Protein AF-A0A8H2WHG4-F1 (afdb_monomer)

Organism: NCBI:txid456999

Foldseek 3Di:
DKDKDKDWDDVPPDPQFVCCCVQPVVVVVVQVVCCVPPVDDPVVDDFDFDDQFACVVPDPPVVLVVVVVVVVVVVVVDDDDPVLVVVVVVVNCSNVDGDRQKTWTWHFADDDPDDDDHNITMIMIMIDGDRDNDDDDD

pLDDT: mean 90.68, std 5.82, range [69.88, 98.56]

Secondary structure (DSSP, 8-state):
-EEEEEEEPPTTS-SS-THHHHH-HHHHHHHHHHHHHHS-SGGG------EEE-GGGTS-HHHHHHHHHHHHHHHHTS---HHHHHHHHHHHHHTTSSS--EEEEEESS---SSPPPTT--EEEEEEEESS-S-----

Mean predicted aligned error: 5.09 Å

Radius of gyration: 20.65 Å; Cα contacts (8 Å, |Δi|>4): 171; chains: 1; bounding box: 49×29×53 Å

Structure (mmCIF, N/CA/C/O backbone):
data_AF-A0A8H2WHG4-F1
#
_entry.id   AF-A0A8H2WHG4-F1
#
loop_
_atom_site.group_PDB
_atom_site.id
_atom_site.type_symbol
_atom_site.label_atom_id
_atom_site.label_alt_id
_atom_site.label_comp_id
_atom_site.label_asym_id
_atom_site.label_entity_id
_atom_site.label_seq_id
_atom_site.pdbx_PDB_ins_code
_atom_site.Cartn_x
_atom_site.Cartn_y
_atom_site.Cartn_z
_atom_site.occupancy
_atom_site.B_iso_or_equiv
_atom_site.auth_seq_id
_atom_site.auth_comp_id
_atom_site.auth_asym_id
_atom_site.auth_atom_id
_atom_site.pdbx_PDB_model_num
ATOM 1 N N . MET A 1 1 ? -9.988 4.561 3.410 1.00 71.75 1 MET A N 1
ATOM 2 C CA . MET A 1 1 ? -8.902 5.567 3.370 1.00 71.75 1 MET A CA 1
ATOM 3 C C . MET A 1 1 ? -7.635 4.868 2.912 1.00 71.75 1 MET A C 1
ATOM 5 O O . MET A 1 1 ? -7.408 3.747 3.356 1.00 71.75 1 MET A O 1
ATOM 9 N N . LEU A 1 2 ? -6.873 5.498 2.018 1.00 83.12 2 LEU A N 1
ATOM 10 C CA . LEU A 1 2 ? -5.668 4.945 1.400 1.00 83.12 2 LEU A CA 1
ATOM 11 C C . LEU A 1 2 ? -4.536 5.966 1.542 1.00 83.12 2 LEU A C 1
ATOM 13 O O . LEU A 1 2 ? -4.738 7.140 1.237 1.00 83.12 2 LEU A O 1
ATOM 17 N N . VAL A 1 3 ? -3.380 5.526 2.035 1.00 88.88 3 VAL A N 1
ATOM 18 C CA . VAL A 1 3 ? -2.187 6.362 2.229 1.00 88.88 3 VAL A CA 1
ATOM 19 C C . VAL A 1 3 ? -1.019 5.721 1.495 1.00 88.88 3 VAL A C 1
ATOM 21 O O . VAL A 1 3 ? -0.811 4.520 1.620 1.00 88.88 3 VAL A O 1
ATOM 24 N N . SER A 1 4 ? -0.246 6.509 0.752 1.00 92.25 4 SER A N 1
ATOM 25 C CA . SER A 1 4 ? 0.872 6.005 -0.050 1.00 92.25 4 SER A CA 1
ATOM 26 C C . SER A 1 4 ? 2.197 6.595 0.404 1.00 92.25 4 SER A C 1
ATOM 28 O O . SER A 1 4 ? 2.316 7.811 0.558 1.00 92.25 4 SER A O 1
ATOM 30 N N . THR A 1 5 ? 3.213 5.744 0.520 1.00 94.12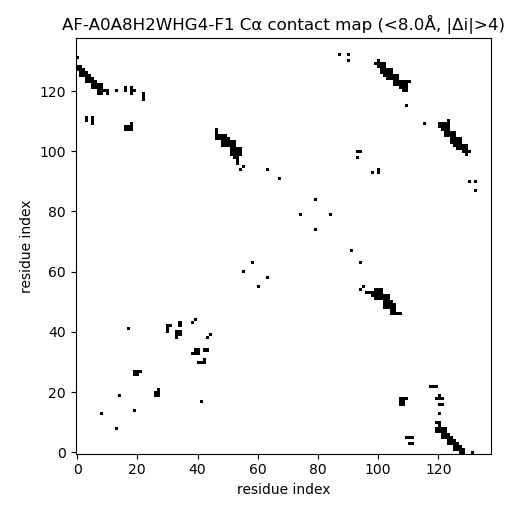 5 THR A N 1
ATOM 31 C CA . THR A 1 5 ? 4.609 6.151 0.704 1.00 94.12 5 THR A CA 1
ATOM 32 C C . THR A 1 5 ? 5.404 5.768 -0.536 1.00 94.12 5 THR A C 1
ATOM 34 O O . THR A 1 5 ? 5.493 4.591 -0.882 1.00 94.12 5 THR A O 1
ATOM 37 N N . ILE A 1 6 ? 5.970 6.764 -1.215 1.00 96.56 6 ILE A N 1
ATOM 38 C CA . ILE A 1 6 ? 6.594 6.611 -2.533 1.00 96.56 6 ILE A CA 1
ATOM 39 C C . ILE A 1 6 ? 8.110 6.754 -2.400 1.00 96.56 6 ILE A C 1
ATOM 41 O O . ILE A 1 6 ? 8.595 7.741 -1.846 1.00 96.56 6 ILE A O 1
ATOM 45 N N . TYR A 1 7 ? 8.855 5.807 -2.965 1.00 96.50 7 TYR A N 1
ATOM 46 C CA . TYR A 1 7 ? 10.313 5.826 -3.003 1.00 96.50 7 TYR A CA 1
ATOM 47 C C . TYR A 1 7 ? 10.806 5.828 -4.446 1.00 96.50 7 TYR A C 1
ATOM 49 O O . TYR A 1 7 ? 10.438 4.966 -5.244 1.00 96.50 7 TYR A O 1
ATOM 57 N N . GLU A 1 8 ? 11.661 6.793 -4.774 1.00 96.69 8 GLU A N 1
ATOM 58 C CA . GLU A 1 8 ? 12.39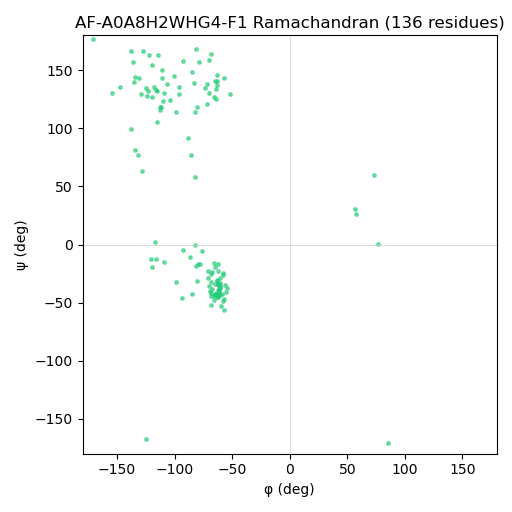6 6.806 -6.036 1.00 96.69 8 GLU A CA 1
ATOM 59 C C . GLU A 1 8 ? 13.446 5.692 -6.039 1.00 96.69 8 GLU A C 1
ATOM 61 O O . GLU A 1 8 ? 14.219 5.536 -5.090 1.00 96.69 8 GLU A O 1
ATOM 66 N N . LEU A 1 9 ? 13.462 4.905 -7.110 1.00 95.56 9 LEU A N 1
ATOM 67 C CA . LEU A 1 9 ? 14.427 3.837 -7.302 1.00 95.56 9 LEU A CA 1
ATOM 68 C C . LEU A 1 9 ? 15.710 4.381 -7.925 1.00 95.56 9 LEU A C 1
ATOM 70 O O . LEU A 1 9 ? 15.697 5.313 -8.731 1.00 95.56 9 LEU A O 1
ATOM 74 N N . LYS A 1 10 ? 16.838 3.755 -7.582 1.00 94.56 10 LYS A N 1
ATOM 75 C CA . LYS A 1 10 ? 18.115 4.069 -8.226 1.00 94.56 10 LYS A CA 1
ATOM 76 C C . LYS A 1 10 ? 18.018 3.726 -9.722 1.00 94.56 10 LYS A C 1
ATOM 78 O O . LYS A 1 10 ? 17.455 2.683 -10.060 1.00 94.56 10 LYS A O 1
ATOM 83 N N . PRO A 1 11 ? 18.587 4.539 -10.630 1.00 90.44 11 PRO A N 1
ATOM 84 C CA . PRO A 1 11 ? 18.602 4.208 -12.051 1.00 90.44 11 PRO A CA 1
ATOM 85 C C . PRO A 1 11 ? 19.153 2.796 -12.299 1.00 90.44 11 PRO A C 1
ATOM 87 O O . PRO A 1 11 ? 20.200 2.433 -11.765 1.00 90.44 11 PRO A O 1
ATOM 90 N N . GLY A 1 12 ? 18.424 1.991 -13.074 1.00 84.75 12 GLY A N 1
ATOM 91 C CA . GLY A 1 12 ? 18.794 0.607 -13.389 1.00 84.75 12 GLY A CA 1
ATOM 92 C C . GLY A 1 12 ? 18.552 -0.420 -12.276 1.00 84.75 12 GLY A C 1
ATOM 93 O O . GLY A 1 12 ? 18.815 -1.597 -12.494 1.00 84.75 12 GLY A O 1
ATOM 94 N N . SER A 1 13 ? 18.025 -0.036 -11.105 1.00 86.69 13 SER A N 1
ATOM 95 C CA . SER A 1 13 ? 17.740 -0.999 -10.027 1.00 86.69 13 SER A CA 1
ATOM 96 C C . SER A 1 13 ? 16.483 -1.843 -10.256 1.00 86.69 13 SER A C 1
ATOM 98 O O . SER A 1 13 ? 16.179 -2.714 -9.447 1.00 86.69 13 SER A O 1
ATOM 100 N N . SER A 1 14 ? 15.723 -1.569 -11.315 1.00 82.75 14 SER A N 1
ATOM 101 C CA . SER A 1 14 ? 14.601 -2.390 -11.757 1.00 82.75 14 SER A CA 1
ATOM 102 C C . SER A 1 14 ? 14.491 -2.323 -13.277 1.00 82.75 14 SER A C 1
ATOM 104 O O . SER A 1 14 ? 14.611 -1.243 -13.859 1.00 82.75 14 SER A O 1
ATOM 106 N N . THR A 1 15 ? 14.282 -3.478 -13.905 1.00 76.19 15 THR A N 1
ATOM 107 C CA . THR A 1 15 ? 14.040 -3.618 -15.349 1.00 76.19 15 THR A CA 1
ATOM 108 C C . THR A 1 15 ? 12.593 -4.001 -15.666 1.00 76.19 15 THR A C 1
ATOM 110 O O . THR A 1 15 ? 12.170 -3.846 -16.803 1.00 76.19 15 THR A O 1
ATOM 113 N N . GLU A 1 16 ? 11.830 -4.447 -14.664 1.00 77.88 16 GLU A N 1
ATOM 114 C CA . GLU A 1 16 ? 10.452 -4.939 -14.781 1.00 77.88 16 GLU A CA 1
ATOM 115 C C . GLU A 1 16 ? 9.588 -4.265 -13.697 1.00 77.88 16 GLU A C 1
ATOM 117 O O . GLU A 1 16 ? 9.316 -4.818 -12.632 1.00 77.88 16 GLU A O 1
ATOM 122 N N . ASN A 1 17 ? 9.231 -3.005 -13.942 1.00 90.25 17 ASN A N 1
ATOM 123 C CA . ASN A 1 17 ? 8.423 -2.133 -13.080 1.00 90.25 17 ASN A CA 1
ATOM 124 C C . ASN A 1 17 ? 7.382 -1.437 -13.964 1.00 90.25 17 ASN A C 1
ATOM 126 O O . ASN A 1 17 ? 7.705 -1.092 -15.097 1.00 90.25 17 ASN A O 1
ATOM 130 N N . PHE A 1 18 ? 6.161 -1.189 -13.484 1.00 93.94 18 PHE A N 1
ATOM 131 C CA . PHE A 1 18 ? 5.102 -0.603 -14.317 1.00 93.94 18 PHE A CA 1
ATOM 132 C C . PHE A 1 18 ? 5.425 0.807 -14.846 1.00 93.94 18 PHE A C 1
ATOM 134 O O . PHE A 1 18 ? 4.922 1.191 -15.899 1.00 93.94 18 PHE A O 1
ATOM 141 N N . ASP A 1 19 ? 6.319 1.560 -14.203 1.00 94.81 19 ASP A N 1
ATOM 142 C CA . ASP A 1 19 ? 6.866 2.819 -14.716 1.00 94.81 19 ASP A CA 1
ATOM 143 C C . ASP A 1 19 ? 7.568 2.652 -16.073 1.00 94.81 19 ASP A C 1
ATOM 145 O O . ASP A 1 19 ? 7.633 3.617 -16.835 1.00 94.81 19 ASP A O 1
ATOM 149 N N . VAL A 1 20 ? 8.059 1.456 -16.428 1.00 93.69 20 VAL A N 1
ATOM 150 C CA . VAL A 1 20 ? 8.673 1.208 -17.744 1.00 93.69 20 VAL A CA 1
ATOM 151 C C . VAL A 1 20 ? 7.674 1.405 -18.884 1.00 93.69 20 VAL A C 1
ATOM 153 O O . VAL A 1 20 ? 8.057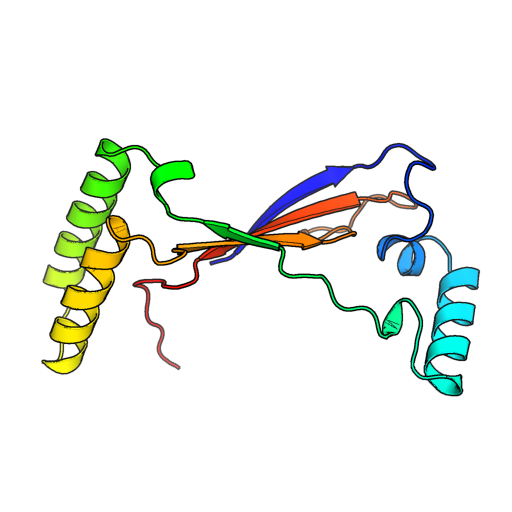 1.891 -19.945 1.00 93.69 20 VAL A O 1
ATOM 156 N N . LEU A 1 21 ? 6.385 1.127 -18.648 1.00 94.25 21 LEU A N 1
ATOM 157 C CA . LEU A 1 21 ? 5.316 1.355 -19.625 1.00 94.25 21 LEU A CA 1
ATOM 158 C C . LEU A 1 21 ? 5.160 2.844 -19.954 1.00 94.25 21 LEU A C 1
ATOM 160 O O . LEU A 1 21 ? 4.809 3.202 -21.074 1.00 94.25 21 LEU A O 1
ATOM 164 N N . ARG A 1 22 ? 5.455 3.721 -18.990 1.00 93.56 22 ARG A N 1
ATOM 165 C CA . ARG A 1 22 ? 5.475 5.175 -19.187 1.00 93.56 22 ARG A CA 1
ATOM 166 C C . ARG A 1 22 ? 6.815 5.657 -19.746 1.00 93.56 22 ARG A C 1
ATOM 168 O O . ARG A 1 22 ? 6.838 6.531 -20.605 1.00 93.56 22 ARG A O 1
ATOM 175 N N . ASN A 1 23 ? 7.923 5.128 -19.232 1.00 93.00 23 ASN A N 1
ATOM 176 C CA . ASN A 1 23 ? 9.273 5.618 -19.519 1.00 93.00 23 ASN A CA 1
ATOM 177 C C . ASN A 1 23 ? 9.841 5.104 -20.855 1.00 93.00 23 ASN A C 1
ATOM 179 O O . ASN A 1 23 ? 10.808 5.668 -21.360 1.00 93.00 23 ASN A O 1
ATOM 183 N N . ASN A 1 24 ? 9.280 4.034 -21.425 1.00 93.69 24 ASN A N 1
ATOM 184 C CA . ASN A 1 24 ? 9.781 3.408 -22.644 1.00 93.69 24 ASN A CA 1
ATOM 185 C C . ASN A 1 24 ? 8.631 3.018 -23.586 1.00 93.69 24 ASN A C 1
ATOM 187 O O . ASN A 1 24 ? 8.016 1.960 -23.450 1.00 93.69 24 ASN A O 1
ATOM 191 N N . ALA A 1 25 ? 8.385 3.861 -24.592 1.00 96.06 25 ALA A N 1
ATOM 192 C CA . ALA A 1 25 ? 7.322 3.653 -25.576 1.00 96.06 25 ALA A CA 1
ATOM 193 C C . ALA A 1 25 ? 7.502 2.367 -26.405 1.00 96.06 25 ALA A C 1
ATOM 195 O O . ALA A 1 25 ? 6.518 1.706 -26.732 1.00 96.06 25 ALA A O 1
ATOM 196 N N . THR A 1 26 ? 8.745 1.980 -26.716 1.00 96.94 26 THR A N 1
ATOM 197 C CA . THR A 1 26 ? 9.033 0.736 -27.448 1.00 96.94 26 THR A CA 1
ATOM 198 C C . THR A 1 26 ? 8.652 -0.483 -26.617 1.00 96.94 26 THR A C 1
ATOM 200 O O . THR A 1 26 ? 8.004 -1.396 -27.126 1.00 96.94 26 THR A O 1
ATOM 203 N N . TYR A 1 27 ? 9.003 -0.483 -25.328 1.00 95.12 27 TYR A N 1
ATOM 204 C CA . TYR A 1 27 ? 8.602 -1.547 -24.408 1.00 95.12 27 TYR A CA 1
ATOM 205 C C . TYR A 1 27 ? 7.075 -1.589 -24.258 1.00 95.12 27 TYR A C 1
ATOM 207 O O . TYR A 1 27 ? 6.485 -2.659 -24.353 1.00 95.12 27 TYR A O 1
ATOM 215 N 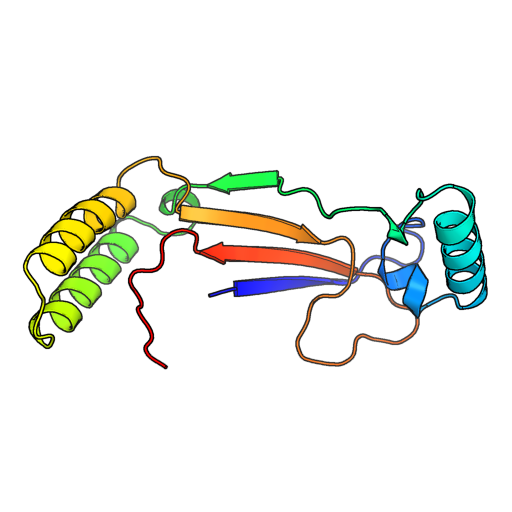N . ALA A 1 28 ? 6.417 -0.436 -24.094 1.00 96.38 28 ALA A N 1
ATOM 216 C CA . ALA A 1 28 ? 4.960 -0.365 -23.976 1.00 96.38 28 ALA A CA 1
ATOM 217 C C . ALA A 1 28 ? 4.236 -0.942 -25.206 1.00 96.38 28 ALA A C 1
ATOM 219 O O . ALA A 1 28 ? 3.279 -1.703 -25.062 1.00 96.38 28 ALA A O 1
ATOM 220 N N . ALA A 1 29 ? 4.721 -0.636 -26.414 1.00 98.19 29 ALA A N 1
ATOM 221 C CA . ALA A 1 29 ? 4.183 -1.200 -27.649 1.00 98.19 29 ALA A CA 1
ATOM 222 C C . ALA A 1 29 ? 4.373 -2.726 -27.716 1.00 98.19 29 ALA A C 1
ATOM 224 O O . ALA A 1 29 ? 3.439 -3.446 -28.068 1.00 98.19 29 ALA A O 1
ATOM 225 N N . ALA A 1 30 ? 5.551 -3.230 -27.332 1.00 97.50 30 ALA A N 1
ATOM 226 C CA . ALA A 1 30 ? 5.821 -4.667 -27.287 1.00 97.50 30 ALA A CA 1
ATOM 227 C C . ALA A 1 30 ? 4.936 -5.391 -26.256 1.00 97.50 30 ALA A C 1
ATOM 229 O O . ALA A 1 30 ? 4.361 -6.433 -26.568 1.00 97.50 30 ALA A O 1
ATOM 230 N N . ALA A 1 31 ? 4.755 -4.806 -25.068 1.00 96.56 31 ALA A N 1
ATOM 231 C CA . ALA A 1 31 ? 3.879 -5.330 -24.022 1.00 96.56 31 ALA A CA 1
ATOM 232 C C . ALA A 1 31 ? 2.412 -5.414 -24.477 1.00 96.56 31 ALA A C 1
ATOM 234 O O . ALA A 1 31 ? 1.730 -6.395 -24.184 1.00 96.56 31 ALA A O 1
ATOM 235 N N . ALA A 1 32 ? 1.930 -4.421 -25.234 1.00 98.00 32 ALA A N 1
ATOM 236 C CA . ALA A 1 32 ? 0.586 -4.443 -25.810 1.00 98.00 32 ALA A CA 1
ATOM 237 C C . ALA A 1 32 ? 0.412 -5.563 -26.850 1.00 98.00 32 ALA A C 1
ATOM 239 O O . ALA A 1 32 ? -0.604 -6.259 -26.845 1.00 98.00 32 ALA A O 1
ATOM 240 N N . VAL A 1 33 ? 1.406 -5.771 -27.722 1.00 98.56 33 VAL A N 1
ATOM 241 C CA . VAL A 1 33 ? 1.397 -6.881 -28.690 1.00 98.56 33 VAL A CA 1
ATOM 242 C C . VAL A 1 33 ? 1.400 -8.232 -27.975 1.00 98.56 33 VAL A C 1
ATOM 244 O O . VAL A 1 33 ? 0.609 -9.103 -28.340 1.00 98.56 33 VAL A O 1
ATOM 247 N N . GLN A 1 34 ? 2.239 -8.395 -26.946 1.00 98.00 34 GLN A N 1
ATOM 248 C CA . GLN A 1 34 ? 2.290 -9.612 -26.135 1.00 98.00 34 GLN A CA 1
ATOM 249 C C . GLN A 1 34 ? 0.919 -9.903 -25.517 1.00 98.00 34 GLN A C 1
ATOM 251 O O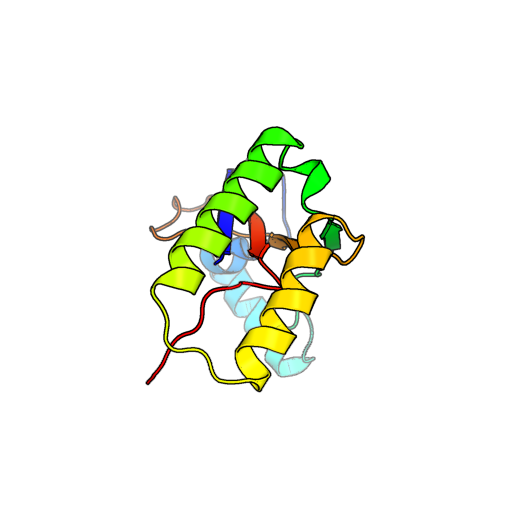 . GLN A 1 34 ? 0.327 -10.935 -25.818 1.00 98.00 34 GLN A O 1
ATOM 256 N N . TYR A 1 35 ? 0.351 -8.958 -24.764 1.00 97.81 35 TYR A N 1
ATOM 257 C CA . TYR A 1 35 ? -0.950 -9.143 -24.120 1.00 97.81 35 TYR A CA 1
ATOM 258 C C . TYR A 1 35 ? -2.065 -9.521 -25.107 1.00 97.81 35 TYR A C 1
ATOM 260 O O . TYR A 1 35 ? -2.873 -10.401 -24.822 1.00 97.81 35 TYR A O 1
ATOM 268 N N . ASN A 1 36 ? -2.100 -8.901 -26.288 1.00 98.50 36 ASN A N 1
ATOM 269 C CA . ASN A 1 36 ? -3.109 -9.213 -27.302 1.00 98.50 36 ASN A CA 1
ATOM 270 C C . ASN A 1 36 ? -2.920 -10.592 -27.954 1.00 98.50 36 ASN A C 1
ATOM 272 O O . ASN A 1 36 ? -3.876 -11.129 -28.506 1.00 98.50 36 ASN A O 1
ATOM 276 N N . THR A 1 37 ? -1.707 -11.146 -27.924 1.00 98.50 37 THR A N 1
ATOM 277 C CA . THR A 1 37 ? -1.378 -12.424 -28.573 1.00 98.50 37 THR A CA 1
ATOM 278 C C . THR A 1 37 ? -1.502 -13.599 -27.609 1.00 98.50 37 THR A C 1
ATOM 280 O O . THR A 1 37 ? -2.056 -14.637 -27.962 1.00 98.50 37 THR A O 1
ATOM 283 N N . THR A 1 38 ? -0.956 -13.451 -26.404 1.00 98.25 38 THR A N 1
ATOM 284 C CA . THR A 1 38 ? -0.784 -14.533 -25.424 1.00 98.25 38 THR A CA 1
ATOM 285 C C . THR A 1 38 ? -1.596 -14.321 -24.152 1.00 98.25 38 THR A C 1
ATOM 287 O O . THR A 1 38 ? -1.728 -15.255 -23.366 1.00 98.25 38 THR A O 1
ATOM 290 N N . HIS A 1 39 ? -2.154 -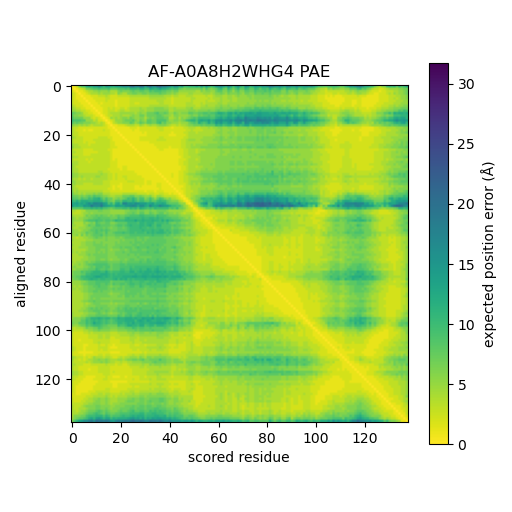13.122 -23.946 1.00 96.94 39 HIS A N 1
ATOM 291 C CA . HIS A 1 39 ? -2.850 -12.725 -22.716 1.00 96.94 39 HIS A CA 1
ATOM 292 C C . HIS A 1 39 ? -1.994 -12.857 -21.448 1.00 96.94 39 HIS A C 1
ATOM 294 O O . HIS A 1 39 ? -2.512 -13.083 -20.356 1.00 96.94 39 HIS A O 1
ATOM 300 N N . ASP A 1 40 ? -0.681 -12.675 -21.591 1.00 95.62 40 ASP A N 1
ATOM 301 C CA . ASP A 1 40 ? 0.280 -12.645 -20.492 1.00 95.62 40 ASP A CA 1
ATOM 302 C C . ASP A 1 40 ? 1.115 -11.348 -20.500 1.00 95.62 40 ASP A C 1
ATOM 304 O O . ASP A 1 40 ? 0.783 -10.357 -21.161 1.00 95.62 40 ASP A O 1
ATOM 308 N N . GLY A 1 41 ? 2.186 -11.336 -19.705 1.00 93.38 41 GLY A N 1
ATOM 309 C CA . GLY A 1 41 ? 3.109 -10.212 -19.601 1.00 93.38 41 GLY A CA 1
ATOM 310 C C . GLY A 1 41 ? 2.662 -9.139 -18.609 1.00 93.38 41 GLY A C 1
ATOM 311 O O . GLY A 1 41 ? 1.723 -9.304 -17.829 1.00 93.38 41 GLY A O 1
ATOM 312 N N . ILE A 1 42 ? 3.373 -8.013 -18.625 1.00 93.00 42 ILE A N 1
ATOM 313 C CA . ILE A 1 42 ? 3.229 -6.943 -17.629 1.00 93.00 42 ILE A CA 1
ATOM 314 C C . ILE A 1 42 ? 1.815 -6.333 -17.577 1.00 93.00 42 ILE A C 1
ATOM 316 O O . ILE A 1 42 ? 1.383 -5.913 -16.510 1.00 93.00 42 ILE A O 1
ATOM 320 N N . LEU A 1 43 ? 1.072 -6.328 -18.691 1.00 93.75 43 LEU A N 1
ATOM 321 C CA . LEU A 1 43 ? -0.307 -5.816 -18.751 1.00 93.75 43 LEU A CA 1
ATOM 322 C C . LEU A 1 43 ? -1.350 -6.804 -18.206 1.00 93.75 43 LEU A C 1
ATOM 324 O O . LEU A 1 43 ? -2.462 -6.394 -17.889 1.00 93.75 43 LEU A O 1
ATOM 328 N N . ALA A 1 44 ? -0.997 -8.084 -18.074 1.00 94.19 44 ALA A N 1
ATOM 329 C CA . ALA A 1 44 ? -1.797 -9.084 -17.367 1.00 94.19 44 ALA A CA 1
ATOM 330 C C . ALA A 1 44 ? -1.384 -9.225 -15.888 1.00 94.19 44 ALA A C 1
ATOM 332 O O . ALA A 1 44 ? -2.000 -9.983 -15.140 1.00 94.19 44 ALA A O 1
ATOM 333 N N . SER A 1 45 ? -0.325 -8.527 -15.462 1.00 89.50 45 SER A N 1
ATOM 334 C CA . SER A 1 45 ? 0.213 -8.630 -14.109 1.00 89.50 45 SER A CA 1
ATOM 335 C C . SER A 1 45 ? -0.712 -7.972 -13.089 1.00 89.50 45 SER A C 1
ATOM 337 O O . SER A 1 45 ? -1.219 -6.870 -13.296 1.00 89.50 45 SER A O 1
ATOM 339 N N . MET A 1 46 ? -0.883 -8.633 -11.947 1.00 82.50 46 MET A N 1
ATOM 340 C CA . MET A 1 46 ? -1.571 -8.078 -10.788 1.00 82.50 46 MET A CA 1
ATOM 341 C C . MET A 1 46 ? -0.551 -7.727 -9.709 1.00 82.50 46 MET A C 1
ATOM 343 O O . MET A 1 46 ? 0.371 -8.497 -9.431 1.00 82.50 46 MET A O 1
ATOM 347 N N . SER A 1 47 ? -0.730 -6.579 -9.056 1.00 76.38 47 SER A N 1
ATOM 348 C CA . SER A 1 47 ? 0.001 -6.286 -7.824 1.00 76.38 47 SER A CA 1
ATOM 349 C C . SER A 1 47 ? -0.414 -7.288 -6.751 1.00 76.38 47 SER A C 1
ATOM 351 O O . SER A 1 47 ? -1.601 -7.428 -6.455 1.00 76.38 47 SER A O 1
ATOM 353 N N . SER A 1 48 ? 0.558 -7.981 -6.166 1.00 72.00 48 SER A N 1
ATOM 354 C CA . SER A 1 48 ? 0.290 -8.928 -5.088 1.00 72.00 48 SER A CA 1
ATOM 355 C C . SER A 1 48 ? -0.046 -8.184 -3.791 1.00 72.00 48 SER A C 1
ATOM 357 O O . SER A 1 48 ? 0.629 -7.225 -3.413 1.00 72.00 48 SER A O 1
ATOM 359 N N . ILE A 1 49 ? -1.095 -8.642 -3.110 1.00 70.19 49 ILE A N 1
ATOM 360 C CA . ILE A 1 49 ? -1.452 -8.216 -1.755 1.00 70.19 49 ILE A CA 1
ATOM 361 C C . ILE A 1 49 ? -0.578 -9.023 -0.805 1.00 70.19 49 ILE A C 1
ATOM 363 O O . ILE A 1 49 ? -0.684 -10.248 -0.760 1.00 70.19 49 ILE A O 1
ATOM 367 N N . PHE A 1 50 ? 0.326 -8.360 -0.087 1.00 69.88 50 PHE A N 1
ATOM 368 C CA . PHE A 1 50 ? 1.364 -9.081 0.649 1.00 69.88 50 PHE A CA 1
ATOM 369 C C . PHE A 1 50 ? 1.065 -9.270 2.130 1.00 69.88 50 PHE A C 1
ATOM 371 O O . PHE A 1 50 ? 1.469 -10.292 2.681 1.00 69.88 50 PHE A O 1
ATOM 378 N N . SER A 1 51 ? 0.364 -8.335 2.779 1.00 82.25 51 SER A N 1
ATOM 379 C CA . SER A 1 51 ? 0.256 -8.378 4.238 1.00 82.25 51 SER A CA 1
ATOM 380 C C . SER A 1 51 ? -0.993 -7.688 4.768 1.00 82.25 51 SER A C 1
ATOM 382 O O . SER A 1 51 ? -1.223 -6.515 4.482 1.00 82.25 51 SER A O 1
ATOM 384 N N . PHE A 1 52 ? -1.716 -8.389 5.642 1.00 88.81 52 PHE A N 1
ATOM 385 C CA . PHE A 1 52 ? -2.662 -7.794 6.581 1.00 88.81 52 PHE A CA 1
ATOM 386 C C . PHE A 1 52 ? -2.024 -7.778 7.963 1.00 88.81 52 PHE A C 1
ATOM 388 O O . PHE A 1 52 ? -1.594 -8.817 8.469 1.00 88.81 52 PHE A O 1
ATOM 395 N N . ILE A 1 53 ? -1.955 -6.600 8.570 1.00 89.44 53 ILE A N 1
ATOM 396 C CA . ILE A 1 53 ? -1.389 -6.410 9.898 1.00 89.44 53 ILE A CA 1
ATOM 397 C C . ILE A 1 53 ? -2.424 -5.845 10.859 1.00 89.44 53 ILE A C 1
ATOM 399 O O . ILE A 1 53 ? -3.393 -5.183 10.480 1.00 89.44 53 ILE A O 1
ATOM 403 N N . ASN A 1 54 ? -2.206 -6.126 12.135 1.00 87.75 54 ASN A N 1
ATOM 404 C CA . ASN A 1 54 ? -2.985 -5.530 13.202 1.00 87.75 54 ASN A CA 1
ATOM 405 C C . ASN A 1 54 ? -2.501 -4.104 13.472 1.00 87.75 54 ASN A C 1
ATOM 407 O O . ASN A 1 54 ? -1.365 -3.737 13.163 1.00 87.75 54 ASN A O 1
ATOM 411 N N . LEU A 1 55 ? -3.391 -3.298 14.047 1.00 84.88 55 LEU A N 1
ATOM 412 C CA . LEU A 1 55 ? -3.131 -1.884 14.297 1.00 84.88 55 LEU A CA 1
ATOM 413 C C . LEU A 1 55 ? -2.039 -1.658 15.356 1.00 84.88 55 LEU A C 1
ATOM 415 O O . LEU A 1 55 ? -1.379 -0.627 15.330 1.00 84.88 55 LEU A O 1
ATOM 419 N N . ASP A 1 56 ? -1.800 -2.627 16.239 1.00 83.31 56 ASP A N 1
ATOM 420 C CA . ASP A 1 56 ? -0.788 -2.572 17.303 1.00 83.31 56 ASP A CA 1
ATOM 421 C C . ASP A 1 56 ? 0.664 -2.527 16.790 1.00 83.31 56 ASP A C 1
ATOM 423 O O . ASP A 1 56 ? 1.562 -2.142 17.534 1.00 83.31 56 ASP A O 1
ATOM 427 N N . LEU A 1 57 ? 0.909 -2.858 15.515 1.00 86.38 57 LEU A N 1
ATOM 428 C CA . LEU A 1 57 ? 2.211 -2.639 14.869 1.00 86.38 57 LEU A CA 1
ATOM 429 C C . LEU A 1 57 ? 2.438 -1.181 14.441 1.00 86.38 57 LEU A C 1
ATOM 431 O O . LEU A 1 57 ? 3.570 -0.807 14.138 1.00 86.38 57 LEU A O 1
ATOM 435 N N . MET A 1 58 ? 1.375 -0.378 14.368 1.00 85.25 58 MET A N 1
ATOM 436 C CA . MET A 1 58 ? 1.412 1.000 13.864 1.00 85.25 58 MET A CA 1
ATOM 437 C C . MET A 1 58 ? 0.981 2.037 14.901 1.00 85.25 58 MET A C 1
ATOM 439 O O . MET A 1 58 ? 1.299 3.210 14.735 1.00 85.25 58 MET A O 1
ATOM 443 N N . ALA A 1 59 ? 0.263 1.620 15.943 1.00 88.44 59 ALA A N 1
ATOM 444 C CA . ALA A 1 59 ? -0.231 2.479 17.004 1.00 88.44 59 ALA A CA 1
ATOM 445 C C . ALA A 1 59 ? 0.017 1.838 18.371 1.00 88.44 59 ALA A C 1
ATOM 447 O O . ALA A 1 59 ? -0.175 0.638 18.571 1.00 88.44 59 ALA A O 1
ATOM 448 N N . ASN A 1 60 ? 0.413 2.654 19.338 1.00 90.19 60 ASN A N 1
ATOM 449 C CA . ASN A 1 60 ? 0.575 2.230 20.717 1.00 90.19 60 ASN A CA 1
ATOM 450 C C . ASN A 1 60 ? -0.775 2.219 21.462 1.00 90.19 60 ASN A C 1
ATOM 452 O O . ASN A 1 60 ? -1.783 2.763 21.006 1.00 90.19 60 ASN A O 1
ATOM 456 N N . SER A 1 61 ? -0.798 1.621 22.656 1.00 89.19 61 SER A N 1
ATOM 457 C CA . SER A 1 61 ? -2.025 1.488 23.452 1.00 89.19 61 SER A CA 1
ATOM 458 C C . SER A 1 61 ? -2.719 2.821 23.746 1.00 89.19 61 SER A C 1
ATOM 460 O O . SER A 1 61 ? -3.945 2.856 23.787 1.00 89.19 61 SER A O 1
ATOM 462 N N . SER A 1 62 ? -1.969 3.912 23.949 1.00 92.69 62 SER A N 1
ATOM 463 C CA . SER A 1 62 ? -2.567 5.225 24.224 1.00 92.69 62 SER A CA 1
ATOM 464 C C . SER A 1 62 ? -3.288 5.786 22.997 1.00 92.69 62 SER A C 1
ATOM 466 O O . SER A 1 62 ? -4.411 6.263 23.124 1.00 92.69 62 SER A O 1
ATOM 468 N N . GLU A 1 63 ? -2.712 5.620 21.805 1.00 92.50 63 GLU A N 1
ATOM 469 C CA . GLU A 1 63 ? -3.327 6.028 20.538 1.00 92.50 63 GLU A CA 1
ATOM 470 C C . GLU A 1 63 ? -4.604 5.229 20.259 1.00 92.50 63 GLU A C 1
ATOM 472 O O . GLU A 1 63 ? -5.627 5.809 19.900 1.00 92.50 63 GLU A O 1
ATOM 477 N N . ILE A 1 64 ? -4.589 3.913 20.499 1.00 89.50 64 ILE A N 1
ATOM 478 C CA . ILE A 1 64 ? -5.771 3.055 20.326 1.00 89.50 64 ILE A CA 1
ATOM 479 C C . ILE A 1 64 ? -6.907 3.462 21.276 1.00 89.50 64 ILE A C 1
ATOM 481 O O . ILE A 1 64 ? -8.073 3.481 20.875 1.00 89.50 64 ILE A O 1
ATOM 485 N N . GLU A 1 65 ? -6.606 3.785 22.534 1.00 91.44 65 GLU A N 1
ATOM 486 C CA . GLU A 1 65 ? -7.632 4.249 23.475 1.00 91.44 65 GLU A CA 1
ATOM 487 C C . GLU A 1 65 ? -8.140 5.656 23.121 1.00 91.44 65 GLU A C 1
ATOM 489 O O . GLU A 1 65 ? -9.345 5.898 23.203 1.00 91.44 65 GLU A O 1
ATOM 494 N N . SER A 1 66 ? -7.282 6.550 22.616 1.00 92.19 66 SER A N 1
ATOM 495 C CA . SER A 1 66 ? -7.722 7.832 22.051 1.00 92.19 66 SER A CA 1
ATOM 496 C C . SER A 1 66 ? -8.664 7.648 20.857 1.00 92.19 66 SER A C 1
ATOM 498 O O . SER A 1 66 ? -9.702 8.303 20.808 1.00 92.19 66 SER A O 1
ATOM 500 N N . MET A 1 67 ? -8.370 6.721 19.937 1.00 89.81 67 MET A N 1
ATOM 501 C CA . MET A 1 67 ? -9.249 6.409 18.798 1.00 89.81 67 MET A CA 1
ATOM 502 C C . MET A 1 67 ? -10.626 5.905 19.247 1.00 89.81 67 MET A C 1
ATOM 504 O O . MET A 1 67 ? -11.639 6.253 18.646 1.00 89.81 67 MET A O 1
ATOM 508 N N . LYS A 1 68 ? -10.690 5.106 20.318 1.00 90.62 68 LYS A N 1
ATOM 509 C CA . LYS A 1 68 ? -11.970 4.648 20.882 1.00 90.62 68 LYS A CA 1
ATOM 510 C C . LYS A 1 68 ? -12.761 5.770 21.528 1.00 90.62 68 LYS A C 1
ATOM 512 O O . LYS A 1 68 ? -13.964 5.848 21.315 1.00 90.62 68 LYS A O 1
ATOM 517 N N . ALA A 1 69 ? -12.093 6.619 22.306 1.00 93.38 69 ALA A N 1
ATOM 518 C CA . ALA A 1 69 ? -12.738 7.754 22.953 1.00 93.38 69 ALA A CA 1
ATOM 519 C C . ALA A 1 69 ? -13.305 8.736 21.914 1.00 93.38 69 ALA A C 1
ATOM 521 O O . ALA A 1 69 ? -14.409 9.249 22.084 1.00 93.38 69 ALA A O 1
ATOM 522 N N . GLU A 1 70 ? -12.566 8.956 20.824 1.00 92.69 70 GLU A N 1
ATOM 523 C CA . GLU A 1 70 ? -13.026 9.725 19.667 1.00 92.69 70 GLU A CA 1
ATOM 524 C C . GLU A 1 70 ? -14.273 9.094 19.042 1.00 92.69 70 GLU A C 1
ATOM 526 O O . GLU A 1 70 ? -15.311 9.742 18.940 1.00 92.69 70 GLU A O 1
ATOM 531 N N . PHE A 1 71 ? -14.201 7.801 18.725 1.00 91.62 71 PHE A N 1
ATOM 532 C CA . PHE A 1 71 ? -15.318 7.058 18.155 1.00 91.62 71 PHE A CA 1
ATOM 533 C C . PHE A 1 71 ? -16.577 7.104 19.034 1.00 91.62 71 PHE A C 1
ATOM 535 O O . PHE A 1 71 ? -17.669 7.366 18.535 1.00 91.62 71 PHE A O 1
ATOM 542 N N . ASP A 1 72 ? -16.446 6.869 20.343 1.00 93.06 72 ASP A N 1
ATOM 543 C CA . ASP A 1 72 ? -17.585 6.888 21.265 1.00 93.06 72 ASP A CA 1
ATOM 544 C C . ASP A 1 72 ? -18.208 8.293 21.358 1.00 93.06 72 ASP A C 1
ATOM 546 O O . ASP A 1 72 ? -19.432 8.416 21.469 1.00 93.06 72 ASP A O 1
ATOM 550 N N . ARG A 1 73 ? -17.394 9.355 21.252 1.00 94.88 73 ARG A N 1
ATOM 551 C CA . ARG A 1 73 ? -17.886 10.737 21.182 1.00 94.88 73 ARG A CA 1
ATOM 552 C C . ARG A 1 73 ? -18.670 10.990 19.898 1.00 94.88 73 ARG A C 1
ATOM 554 O O . ARG A 1 73 ? -19.758 11.550 19.975 1.00 94.88 73 ARG A O 1
ATOM 561 N N . GLU A 1 74 ? -18.140 10.589 18.745 1.00 91.56 74 GLU A N 1
ATOM 562 C CA . GLU A 1 74 ? -18.812 10.769 17.452 1.00 91.56 74 GLU A CA 1
ATOM 563 C C . GLU A 1 74 ? -20.128 9.986 17.394 1.00 91.56 74 GLU A C 1
ATOM 565 O O . GLU A 1 74 ? -21.171 10.533 17.046 1.00 91.56 74 GLU A O 1
ATOM 570 N N . VAL A 1 75 ? -20.118 8.726 17.834 1.00 91.25 75 VAL A N 1
ATOM 571 C CA . VAL A 1 75 ? -21.312 7.874 17.875 1.00 91.25 75 VAL A CA 1
ATOM 572 C C . VAL A 1 75 ? -22.411 8.444 18.772 1.00 91.25 75 VAL A C 1
ATOM 574 O O . VAL A 1 75 ? -23.589 8.298 18.450 1.00 91.25 75 VAL A O 1
ATOM 577 N N . ALA A 1 76 ? -22.063 9.103 19.879 1.00 92.94 76 ALA A N 1
ATOM 578 C CA . ALA A 1 76 ? -23.050 9.715 20.769 1.00 92.94 76 ALA A CA 1
ATOM 579 C C . ALA A 1 76 ? -23.831 10.872 20.115 1.00 92.94 76 ALA A C 1
ATOM 581 O O . ALA A 1 76 ? -24.913 11.218 20.591 1.00 92.94 76 ALA A O 1
ATOM 582 N N . LEU A 1 77 ? -23.303 11.458 19.035 1.00 92.31 77 LEU A N 1
ATOM 583 C CA . LEU A 1 77 ? -23.954 12.522 18.267 1.00 92.31 77 LEU A CA 1
ATOM 584 C C . LEU A 1 77 ? -24.897 11.978 17.181 1.00 92.31 77 LEU A C 1
ATOM 586 O O . LEU A 1 77 ? -25.672 12.737 16.601 1.00 92.31 77 LEU A O 1
ATOM 590 N N . GLU A 1 78 ? -24.857 10.671 16.920 1.00 89.88 78 GLU A N 1
ATOM 591 C CA . GLU A 1 78 ? -25.563 10.023 15.820 1.00 89.88 78 GLU A CA 1
ATOM 592 C C . GLU A 1 78 ? -26.852 9.326 16.276 1.00 89.88 78 GLU A C 1
ATOM 594 O O . GLU A 1 78 ? -26.930 8.698 17.337 1.00 89.88 78 GLU A O 1
ATOM 599 N N . LYS A 1 79 ? -27.882 9.344 15.421 1.00 92.94 79 LYS A N 1
ATOM 600 C CA . LYS A 1 79 ? -29.088 8.530 15.633 1.00 92.94 79 LYS A CA 1
ATOM 601 C C . LYS A 1 79 ? -28.903 7.153 15.003 1.00 92.94 79 LYS A C 1
ATOM 603 O O . LYS A 1 79 ? -29.238 6.934 13.840 1.00 92.94 79 LYS A O 1
ATOM 608 N N . LEU A 1 80 ? -28.406 6.208 15.794 1.00 92.00 80 LEU A N 1
ATOM 609 C CA . LEU A 1 80 ? -28.138 4.850 15.323 1.00 92.00 80 LEU A CA 1
ATOM 610 C C . LEU A 1 80 ? -29.374 3.944 15.337 1.00 92.00 80 LEU A C 1
ATOM 612 O O . LEU A 1 80 ? -30.140 3.899 16.301 1.00 92.00 80 LEU A O 1
ATOM 616 N N . SER A 1 81 ? -29.512 3.134 14.289 1.00 93.94 81 SER A N 1
ATOM 617 C CA . SER A 1 81 ? -30.383 1.957 14.298 1.00 93.94 81 SER A CA 1
ATOM 618 C C . SER A 1 81 ? -29.820 0.854 15.212 1.00 93.94 81 SER A C 1
ATOM 620 O O . SER A 1 81 ? -28.605 0.798 15.446 1.00 93.94 81 SER A O 1
ATOM 622 N N . PRO A 1 82 ? -30.659 -0.090 15.682 1.00 95.31 82 PRO A N 1
ATOM 623 C CA . PRO A 1 82 ? -30.188 -1.236 16.463 1.00 95.31 82 PRO A CA 1
ATOM 624 C C . PRO A 1 82 ? -29.084 -2.041 15.761 1.00 95.31 82 PRO A C 1
ATOM 626 O O . PRO A 1 82 ? -28.128 -2.471 16.404 1.00 95.31 82 PRO A O 1
ATOM 629 N N . LEU A 1 83 ? -29.175 -2.192 14.434 1.00 93.38 83 LEU A N 1
ATOM 630 C CA . LEU A 1 83 ? -28.177 -2.910 13.642 1.00 93.38 83 LEU A CA 1
ATOM 631 C C . LEU A 1 83 ? -26.835 -2.168 13.589 1.00 93.38 83 LEU A C 1
ATOM 633 O O . LEU A 1 83 ? -25.786 -2.792 13.732 1.00 93.38 83 LEU A O 1
ATOM 637 N N . GLN A 1 84 ? -26.853 -0.842 13.418 1.00 92.38 84 GLN A N 1
ATOM 638 C CA . GLN A 1 84 ? -25.625 -0.039 13.432 1.00 92.38 84 GLN A CA 1
ATOM 639 C C . GLN A 1 84 ? -24.924 -0.128 14.785 1.00 92.38 84 GLN A C 1
ATOM 641 O O . GLN A 1 84 ? -23.717 -0.352 14.824 1.00 92.38 84 GLN A O 1
ATOM 646 N N . LYS A 1 85 ? -25.682 -0.047 15.884 1.00 93.12 85 LYS A N 1
ATOM 647 C CA . LYS A 1 85 ? -25.131 -0.205 17.233 1.00 93.12 85 LYS A CA 1
ATOM 648 C C . LYS A 1 85 ? -24.436 -1.560 17.403 1.00 93.12 85 LYS A C 1
ATOM 650 O O . LYS A 1 85 ? -23.276 -1.601 17.799 1.00 93.12 85 LYS A O 1
ATOM 655 N N . ALA A 1 86 ? -25.095 -2.649 17.002 1.00 94.19 86 ALA A N 1
ATOM 656 C CA . ALA A 1 86 ? -24.506 -3.988 17.057 1.00 94.19 86 ALA A CA 1
ATOM 657 C C . ALA A 1 86 ? -23.241 -4.123 16.183 1.00 94.19 86 ALA A C 1
ATOM 659 O O . ALA A 1 86 ? -22.258 -4.736 16.595 1.00 94.19 86 ALA A O 1
ATOM 660 N N . SER A 1 87 ? -23.237 -3.527 14.985 1.00 93.19 87 SER A N 1
ATOM 661 C CA . SER A 1 87 ? -22.075 -3.527 14.085 1.00 93.19 87 SER A CA 1
ATOM 662 C C . SER A 1 87 ? -20.874 -2.789 14.688 1.00 93.19 87 SER A C 1
ATOM 664 O O . SER A 1 87 ? -19.744 -3.277 14.626 1.00 93.19 87 SER A O 1
ATOM 666 N N . TYR A 1 88 ? -21.121 -1.642 15.317 1.00 93.94 88 TYR A N 1
ATOM 667 C CA . TYR A 1 88 ? -20.104 -0.847 15.996 1.00 93.94 88 TYR A CA 1
ATOM 668 C C . TYR A 1 88 ? -19.545 -1.527 17.242 1.00 93.94 88 TYR A C 1
ATOM 670 O O . TYR A 1 88 ? -18.333 -1.493 17.453 1.00 93.94 88 TYR A O 1
ATOM 678 N N . ASP A 1 89 ? -20.381 -2.216 18.018 1.00 91.56 89 ASP A N 1
ATOM 679 C CA . ASP A 1 89 ? -19.912 -3.010 19.155 1.00 91.56 89 ASP A CA 1
ATOM 680 C C . ASP A 1 89 ? -18.950 -4.123 18.706 1.00 91.56 89 ASP A C 1
ATOM 682 O O . ASP A 1 89 ? -17.947 -4.376 19.372 1.00 91.56 89 ASP A O 1
ATOM 686 N N . ILE A 1 90 ? -19.185 -4.739 17.540 1.00 91.75 90 ILE A N 1
ATOM 687 C CA . ILE A 1 90 ? -18.262 -5.720 16.948 1.00 91.75 90 ILE A CA 1
ATOM 688 C C . ILE A 1 90 ? -16.965 -5.043 16.484 1.00 91.75 90 ILE A C 1
ATOM 690 O O . ILE A 1 90 ? -15.885 -5.480 16.881 1.00 91.75 90 ILE A O 1
ATOM 694 N N . GLN A 1 91 ? -17.062 -3.974 15.687 1.00 90.75 91 GLN A N 1
ATOM 695 C CA . GLN A 1 91 ? -15.904 -3.278 15.106 1.00 90.75 91 GLN A CA 1
ATOM 696 C C . GLN A 1 91 ? -14.981 -2.668 16.165 1.00 90.75 91 GLN A C 1
ATOM 698 O O . GLN A 1 91 ? -13.764 -2.689 16.009 1.00 90.75 91 GLN A O 1
ATOM 703 N N . LYS A 1 92 ? 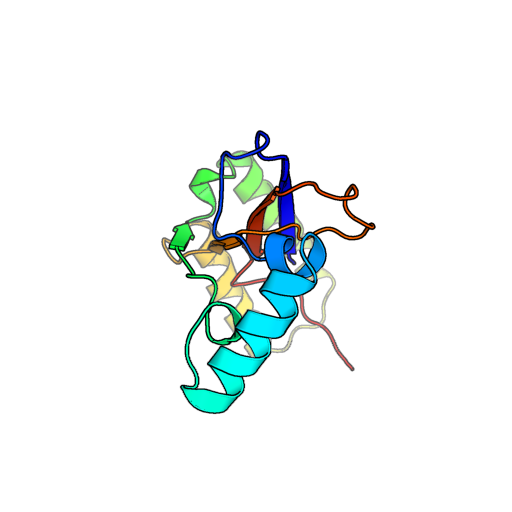-15.518 -2.183 17.290 1.00 89.81 92 LYS A N 1
ATOM 704 C CA . LYS A 1 92 ? -14.690 -1.679 18.396 1.00 89.81 92 LYS A CA 1
ATOM 705 C C . LYS A 1 92 ? -13.760 -2.740 18.978 1.00 89.81 92 LYS A C 1
ATOM 707 O O . LYS A 1 92 ? -12.655 -2.409 19.413 1.00 89.81 92 LYS A O 1
ATOM 712 N N . ARG A 1 93 ? -14.181 -4.009 18.993 1.00 88.31 93 ARG A N 1
ATOM 713 C CA . ARG A 1 93 ? -13.342 -5.107 19.495 1.00 88.31 93 ARG A CA 1
ATOM 714 C C . ARG A 1 93 ? -12.151 -5.369 18.580 1.00 88.31 93 ARG A C 1
ATOM 716 O O . ARG A 1 93 ? -11.065 -5.651 19.076 1.00 88.31 93 ARG A O 1
ATOM 723 N N . TRP A 1 94 ? -12.314 -5.160 17.275 1.00 89.56 94 TRP A N 1
ATOM 724 C CA . TRP A 1 94 ? -11.257 -5.339 16.279 1.00 89.56 94 TRP A CA 1
ATOM 725 C C . TRP A 1 94 ? -10.019 -4.480 16.527 1.00 89.56 94 TRP A C 1
ATOM 727 O O . TRP A 1 94 ? -8.922 -4.909 16.198 1.00 89.56 94 TRP A O 1
ATOM 737 N N . LEU A 1 95 ? -10.153 -3.331 17.200 1.00 87.00 95 LEU A N 1
ATOM 738 C CA . LEU A 1 95 ? -9.011 -2.503 17.616 1.00 87.00 95 LEU A CA 1
ATOM 739 C C . LEU A 1 95 ? -8.054 -3.206 18.598 1.00 87.00 95 LEU A C 1
ATOM 741 O O . LEU A 1 95 ? -6.941 -2.732 18.802 1.00 87.00 95 LEU A O 1
ATOM 745 N N . LYS A 1 96 ? -8.484 -4.300 19.239 1.00 82.25 96 LYS A N 1
ATOM 746 C CA . LYS A 1 96 ? -7.670 -5.129 20.146 1.00 82.25 96 LYS A CA 1
ATOM 747 C C . LYS A 1 96 ? -7.551 -6.591 19.691 1.00 82.25 96 LYS A C 1
ATOM 749 O O . LYS A 1 96 ? -6.747 -7.332 20.252 1.00 82.25 96 LYS A O 1
ATOM 754 N N . GLU A 1 97 ? -8.352 -7.022 18.720 1.00 86.19 97 GLU A N 1
ATOM 755 C CA . GLU A 1 97 ? -8.342 -8.386 18.185 1.00 86.19 97 GLU A CA 1
ATOM 756 C C . GLU A 1 97 ? -7.421 -8.501 16.959 1.00 86.19 97 GLU A C 1
ATOM 758 O O . GLU A 1 97 ? -7.132 -7.525 16.268 1.00 86.19 97 GLU A O 1
ATOM 763 N N . LYS A 1 98 ? -6.963 -9.722 16.659 1.00 83.12 98 LYS A N 1
ATOM 764 C CA . LYS A 1 98 ? -6.073 -9.984 15.521 1.00 83.12 98 LYS A CA 1
ATOM 765 C C . LYS A 1 98 ? -6.860 -10.202 14.226 1.00 83.12 98 LYS A C 1
ATOM 767 O O . LYS A 1 98 ? -7.026 -11.346 13.810 1.00 83.12 98 LYS A O 1
ATOM 772 N N . VAL A 1 99 ? -7.361 -9.126 13.618 1.00 86.19 99 VAL A N 1
ATOM 773 C CA . VAL A 1 99 ? -8.239 -9.202 12.431 1.00 86.19 99 VAL A CA 1
ATOM 774 C C . VAL A 1 99 ? -7.675 -8.570 11.152 1.00 86.19 99 VAL A C 1
ATOM 776 O O . VAL A 1 99 ? -8.356 -8.590 10.136 1.00 86.19 99 VAL A O 1
ATOM 779 N N . GLY A 1 100 ? -6.444 -8.044 11.156 1.00 88.19 100 GLY A N 1
ATOM 780 C CA . GLY A 1 100 ? -5.843 -7.466 9.943 1.00 88.19 100 GLY A CA 1
ATOM 781 C C . GLY A 1 100 ? -6.449 -6.114 9.544 1.00 88.19 100 GLY A C 1
ATOM 782 O O . GLY A 1 100 ? -6.996 -5.960 8.457 1.00 88.19 100 GLY A O 1
ATOM 783 N N . LEU A 1 101 ? -6.362 -5.121 10.433 1.00 90.31 101 LEU A N 1
ATOM 784 C CA . LEU A 1 101 ? -6.963 -3.793 10.240 1.00 90.31 101 LEU A CA 1
ATOM 785 C C . LEU A 1 101 ? -6.311 -2.952 9.135 1.00 90.31 101 LEU A C 1
ATOM 787 O O . LEU A 1 101 ? -6.970 -2.067 8.578 1.00 90.31 101 LEU A O 1
ATOM 791 N N . VAL A 1 102 ? -5.038 -3.209 8.833 1.00 90.62 102 VAL A N 1
ATOM 792 C CA . VAL A 1 102 ? -4.275 -2.480 7.818 1.00 90.62 102 VAL A CA 1
ATOM 793 C C . VAL A 1 102 ? -3.716 -3.459 6.798 1.00 90.62 102 VAL A C 1
ATOM 795 O O . VAL A 1 102 ? -3.048 -4.428 7.149 1.00 90.62 102 VAL A O 1
ATOM 798 N N . GLU A 1 103 ? -3.969 -3.186 5.528 1.00 91.69 103 GLU A N 1
ATOM 799 C CA . GLU A 1 103 ? -3.352 -3.873 4.398 1.00 91.69 103 GLU A CA 1
ATOM 800 C C . GLU A 1 103 ? -2.159 -3.060 3.898 1.00 91.69 103 GLU A C 1
ATOM 802 O O . GLU A 1 103 ? -2.259 -1.839 3.756 1.00 91.69 103 GLU A O 1
ATOM 807 N N . ILE A 1 104 ? -1.043 -3.737 3.622 1.00 90.75 104 ILE A N 1
ATOM 808 C CA . ILE A 1 104 ? 0.137 -3.153 2.979 1.00 90.75 104 ILE A CA 1
ATOM 809 C C . ILE A 1 104 ? 0.279 -3.762 1.584 1.00 90.75 104 ILE A C 1
ATOM 811 O O . ILE A 1 104 ? 0.498 -4.967 1.432 1.00 90.75 104 ILE A O 1
ATOM 815 N N . ILE A 1 105 ? 0.201 -2.905 0.569 1.00 91.12 105 ILE A N 1
ATOM 816 C CA . ILE A 1 105 ? 0.258 -3.268 -0.845 1.00 91.12 105 ILE A CA 1
ATOM 817 C C . ILE A 1 105 ? 1.528 -2.649 -1.443 1.00 91.12 105 ILE A C 1
ATOM 819 O O . ILE A 1 105 ? 1.582 -1.432 -1.656 1.00 91.12 105 ILE A O 1
ATOM 823 N N . PRO A 1 106 ? 2.577 -3.442 -1.711 1.00 90.94 106 PRO A N 1
ATOM 824 C CA . PRO A 1 106 ? 3.693 -2.978 -2.513 1.00 90.94 106 PRO A CA 1
ATOM 825 C C . PRO A 1 106 ? 3.246 -2.878 -3.972 1.00 90.94 106 PRO A C 1
ATOM 827 O O . PRO A 1 106 ? 2.826 -3.849 -4.601 1.00 90.94 106 PRO A O 1
ATOM 830 N N . TYR A 1 107 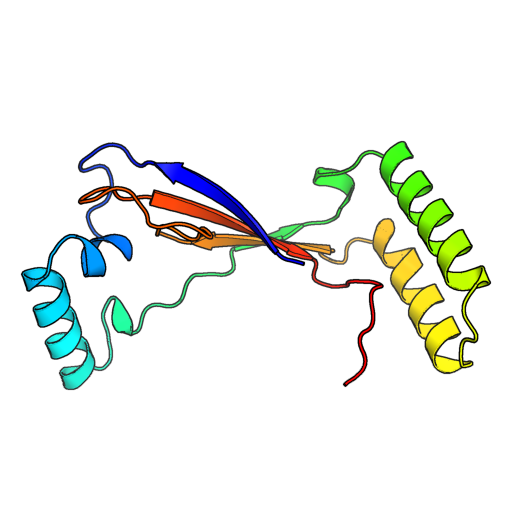? 3.358 -1.679 -4.515 1.00 91.81 107 TYR A N 1
ATOM 831 C CA . TYR A 1 107 ? 3.020 -1.354 -5.883 1.00 91.81 107 TYR A CA 1
ATOM 832 C C . TYR A 1 107 ? 4.306 -0.993 -6.638 1.00 91.81 107 TYR A C 1
ATOM 834 O O . TYR A 1 107 ? 4.969 -0.010 -6.282 1.00 91.81 107 TYR A O 1
ATOM 842 N N . PRO A 1 108 ? 4.710 -1.779 -7.653 1.00 92.25 108 PRO A N 1
ATOM 843 C CA . PRO A 1 108 ? 5.974 -1.590 -8.360 1.00 92.25 108 PRO A CA 1
ATOM 844 C C . PRO A 1 108 ? 5.835 -0.503 -9.433 1.00 92.25 108 PRO A C 1
ATOM 846 O O . PRO A 1 108 ? 6.006 -0.775 -10.618 1.00 92.25 108 PRO A O 1
ATOM 849 N N . ALA A 1 109 ? 5.445 0.699 -9.009 1.00 93.94 109 ALA A N 1
ATOM 850 C CA . ALA A 1 109 ? 5.389 1.917 -9.807 1.00 93.94 109 ALA A CA 1
ATOM 851 C C . ALA A 1 109 ? 5.119 3.141 -8.927 1.00 93.94 109 ALA A C 1
ATOM 853 O O . ALA A 1 109 ? 4.856 3.040 -7.723 1.00 93.94 109 ALA A O 1
ATOM 854 N N . TYR A 1 110 ? 5.117 4.312 -9.557 1.00 95.31 110 TYR A N 1
ATOM 855 C CA . TYR A 1 110 ? 4.594 5.531 -8.964 1.00 95.31 110 TYR A CA 1
ATOM 856 C C . TYR A 1 110 ? 3.075 5.450 -8.729 1.00 95.31 110 TYR A C 1
ATOM 858 O O . TYR A 1 110 ? 2.308 5.203 -9.659 1.00 95.31 110 TYR A O 1
ATOM 866 N N . PHE A 1 111 ? 2.632 5.721 -7.498 1.00 93.31 111 PHE A N 1
ATOM 867 C CA . PHE A 1 111 ? 1.215 5.865 -7.145 1.00 93.31 111 PHE A CA 1
ATOM 868 C C . PHE A 1 111 ? 1.029 7.105 -6.256 1.00 93.31 111 PHE A C 1
ATOM 870 O O . PHE A 1 111 ? 0.994 7.026 -5.027 1.00 93.31 111 PHE A O 1
ATOM 877 N N . GLY A 1 112 ? 0.971 8.278 -6.888 1.00 91.94 112 GLY A N 1
ATOM 878 C CA . GLY A 1 112 ? 0.839 9.575 -6.222 1.00 91.94 112 GLY A CA 1
ATOM 879 C C . GLY A 1 112 ? -0.149 10.504 -6.924 1.00 91.94 112 GLY A C 1
ATOM 880 O O . GLY A 1 112 ? -0.561 10.253 -8.052 1.00 91.94 112 GLY A O 1
ATOM 881 N N . GLY A 1 113 ? -0.532 11.586 -6.242 1.00 90.81 113 GLY A N 1
ATOM 882 C CA . GLY A 1 113 ? -1.530 12.549 -6.731 1.00 90.81 113 GLY A CA 1
ATOM 883 C C . GLY A 1 113 ? -1.000 13.614 -7.700 1.00 90.81 113 GLY A C 1
ATOM 884 O O . GLY A 1 113 ? -1.766 14.466 -8.137 1.00 90.81 113 GLY A O 1
ATOM 885 N N . VAL A 1 114 ? 0.297 13.601 -8.018 1.00 92.88 114 VAL A N 1
ATOM 886 C CA . VAL A 1 114 ? 0.942 14.543 -8.948 1.00 92.88 114 VAL A CA 1
ATOM 887 C C . VAL A 1 114 ? 1.716 13.780 -10.019 1.00 92.88 114 VAL A C 1
ATOM 889 O O . VAL A 1 114 ? 1.940 12.582 -9.889 1.00 92.88 114 VAL A O 1
ATOM 892 N N . ALA A 1 115 ? 2.133 14.452 -11.091 1.00 94.94 115 ALA A N 1
ATOM 893 C CA . ALA A 1 115 ? 2.918 13.795 -12.132 1.00 94.94 115 ALA A CA 1
ATOM 894 C C . ALA A 1 115 ? 4.289 13.320 -11.590 1.00 94.94 115 ALA A C 1
ATOM 896 O O . ALA A 1 115 ? 4.973 14.100 -10.916 1.00 94.94 115 ALA A O 1
ATOM 897 N N . PRO A 1 116 ? 4.725 12.077 -11.886 1.00 96.12 116 PRO A N 1
ATOM 898 C CA . PRO A 1 116 ? 6.066 11.611 -11.541 1.00 96.12 116 PRO A CA 1
ATOM 899 C C . PRO A 1 116 ? 7.144 12.328 -12.359 1.00 96.12 116 PRO A C 1
ATOM 901 O O . PRO A 1 116 ? 6.876 12.894 -13.421 1.00 96.12 116 PRO A O 1
ATOM 904 N N . LYS A 1 117 ? 8.401 12.234 -11.909 1.00 95.69 117 LYS A N 1
ATOM 905 C CA . LYS A 1 117 ? 9.544 12.708 -12.697 1.00 95.69 117 LYS A CA 1
ATOM 906 C C . LYS A 1 117 ? 9.661 11.908 -14.001 1.00 95.69 117 LYS A C 1
ATOM 908 O O . LYS A 1 117 ? 9.371 10.704 -14.067 1.00 95.69 117 LYS A O 1
ATOM 913 N N . ALA A 1 118 ? 10.097 12.591 -15.055 1.00 93.62 118 ALA A N 1
ATOM 914 C CA . ALA A 1 118 ? 10.355 11.962 -16.342 1.00 93.62 118 ALA A CA 1
ATOM 915 C C . ALA A 1 118 ? 11.478 10.921 -16.213 1.00 93.62 118 ALA A C 1
ATOM 917 O O . ALA A 1 118 ? 12.494 11.185 -15.575 1.00 93.62 118 ALA A O 1
ATOM 918 N N . ASN A 1 119 ? 11.298 9.756 -16.842 1.00 92.06 119 ASN A N 1
ATOM 919 C CA . ASN A 1 119 ? 12.296 8.681 -16.904 1.00 92.06 119 ASN A CA 1
ATOM 920 C C . ASN A 1 119 ? 12.770 8.159 -15.535 1.00 92.06 119 ASN A C 1
ATOM 922 O O . ASN A 1 119 ? 13.877 7.640 -15.405 1.00 92.06 119 ASN A O 1
ATOM 926 N N . THR A 1 120 ? 11.929 8.281 -14.509 1.00 94.81 120 THR A N 1
ATOM 927 C CA . THR A 1 120 ? 12.201 7.805 -13.149 1.00 94.81 120 THR A CA 1
ATOM 928 C C . THR A 1 120 ? 11.298 6.623 -12.818 1.00 94.81 120 THR A C 1
ATOM 930 O O . THR A 1 120 ? 10.142 6.599 -13.246 1.00 94.81 120 THR A O 1
ATOM 933 N N . SER A 1 121 ? 11.824 5.650 -12.074 1.00 95.44 121 SER A N 1
ATOM 934 C CA . SER A 1 121 ? 11.075 4.482 -11.590 1.00 95.44 121 SER A CA 1
ATOM 935 C C . SER A 1 121 ? 10.895 4.552 -10.079 1.00 95.44 121 SER A C 1
ATOM 937 O O . SER A 1 121 ? 11.754 5.094 -9.381 1.00 95.44 121 SER A O 1
ATOM 939 N N . TYR A 1 122 ? 9.802 3.989 -9.575 1.00 96.06 122 TYR A N 1
ATOM 940 C CA . TYR A 1 122 ? 9.424 4.079 -8.170 1.00 96.06 122 TYR A CA 1
ATOM 941 C C . TYR A 1 122 ? 8.944 2.738 -7.621 1.00 96.06 122 TYR A C 1
ATOM 943 O O . TYR A 1 122 ? 8.453 1.884 -8.354 1.00 96.06 122 TYR A O 1
ATOM 951 N N . ILE A 1 123 ? 9.036 2.578 -6.306 1.00 94.31 123 ILE A N 1
ATOM 952 C CA . ILE A 1 123 ? 8.218 1.621 -5.564 1.00 94.31 123 ILE A CA 1
ATOM 953 C C . ILE A 1 123 ? 7.322 2.406 -4.614 1.00 94.31 123 ILE A C 1
ATOM 955 O O . ILE A 1 123 ? 7.783 3.318 -3.925 1.00 94.31 123 ILE A O 1
ATOM 959 N N . THR A 1 124 ? 6.040 2.062 -4.583 1.00 94.50 124 THR A N 1
ATOM 960 C CA . THR A 1 124 ? 5.080 2.670 -3.667 1.00 94.50 124 THR A CA 1
ATOM 961 C C . THR A 1 124 ? 4.568 1.623 -2.694 1.00 94.50 124 THR A C 1
ATOM 963 O O . THR A 1 124 ? 4.166 0.542 -3.105 1.00 94.50 124 THR A O 1
ATOM 966 N N . PHE A 1 125 ? 4.554 1.939 -1.404 1.00 92.81 125 PHE A N 1
ATOM 967 C CA . PHE A 1 125 ? 3.827 1.159 -0.409 1.00 92.81 125 PHE A CA 1
ATOM 968 C C . PHE A 1 125 ? 2.503 1.849 -0.132 1.00 92.81 125 PHE A C 1
ATOM 970 O O . PHE A 1 125 ? 2.473 2.971 0.376 1.00 92.81 125 PHE A O 1
ATOM 977 N N . ILE A 1 126 ? 1.419 1.180 -0.496 1.00 92.31 126 ILE A N 1
ATOM 978 C CA . ILE A 1 126 ? 0.061 1.642 -0.259 1.00 92.31 126 ILE A CA 1
ATOM 979 C C . ILE A 1 126 ? -0.441 0.982 1.025 1.00 92.31 126 ILE A C 1
ATOM 981 O O . ILE A 1 126 ? -0.356 -0.232 1.183 1.00 92.31 126 ILE A O 1
ATOM 985 N N . MET A 1 127 ? -0.970 1.785 1.938 1.00 90.75 127 MET A N 1
ATOM 986 C CA . MET A 1 127 ? -1.596 1.349 3.178 1.00 90.75 127 MET A CA 1
ATOM 987 C C . MET A 1 127 ? -3.100 1.593 3.087 1.00 90.75 127 MET A C 1
ATOM 989 O O . MET A 1 127 ? -3.534 2.726 2.854 1.00 90.75 127 MET A O 1
ATOM 993 N N . ALA A 1 128 ? -3.895 0.544 3.282 1.00 90.25 128 ALA A N 1
ATOM 994 C CA . ALA A 1 128 ? -5.351 0.608 3.211 1.00 90.25 128 ALA A CA 1
ATOM 995 C C . ALA A 1 128 ? -6.000 0.123 4.512 1.00 90.25 128 ALA A C 1
ATOM 997 O O . ALA A 1 128 ? -5.670 -0.938 5.040 1.00 90.25 128 ALA A O 1
ATOM 998 N N . VAL A 1 129 ? -6.957 0.905 5.018 1.00 90.06 129 VAL A N 1
ATOM 999 C CA . VAL A 1 129 ? -7.772 0.527 6.184 1.00 90.06 129 VAL A CA 1
ATOM 1000 C C . VAL A 1 129 ? -8.889 -0.415 5.738 1.00 90.06 129 VAL A C 1
ATOM 1002 O O . VAL A 1 129 ? -9.749 0.001 4.960 1.00 90.06 129 VAL A O 1
ATOM 1005 N N . GLN A 1 130 ? -8.908 -1.643 6.262 1.00 90.12 130 GLN A N 1
ATOM 1006 C CA . GLN A 1 130 ? -9.845 -2.694 5.827 1.00 90.12 130 GLN A CA 1
ATOM 1007 C C . GLN A 1 130 ? -11.239 -2.584 6.442 1.00 90.12 130 GLN A C 1
ATOM 1009 O O . GLN A 1 130 ? -12.243 -2.950 5.831 1.00 90.12 130 GLN A O 1
ATOM 1014 N N . HIS A 1 131 ? -11.320 -2.069 7.666 1.00 89.56 131 HIS A N 1
ATOM 1015 C CA . HIS A 1 131 ? -12.559 -2.035 8.440 1.00 89.56 131 HIS A CA 1
ATOM 1016 C C . HIS A 1 131 ? -12.848 -0.620 8.952 1.00 89.56 131 HIS A C 1
ATOM 1018 O O . HIS A 1 131 ? -12.833 -0.389 10.162 1.00 89.56 131 HIS A O 1
ATOM 1024 N N . PRO A 1 132 ? -13.064 0.363 8.056 1.00 89.31 132 PRO A N 1
ATOM 1025 C CA . PRO A 1 132 ? -13.318 1.731 8.480 1.00 89.31 132 PRO A CA 1
ATOM 1026 C C . PRO A 1 132 ? -14.635 1.824 9.260 1.00 89.31 132 PRO A C 1
ATOM 1028 O O . PRO A 1 132 ? -15.642 1.225 8.877 1.00 89.31 132 PRO A O 1
ATOM 1031 N N . PHE A 1 133 ? -14.649 2.631 10.320 1.00 88.56 133 PHE A N 1
ATOM 1032 C CA . PHE A 1 133 ? -15.883 2.990 11.028 1.00 88.56 133 PHE A CA 1
ATOM 1033 C C . PHE A 1 133 ? -16.762 3.939 10.205 1.00 88.56 133 PHE A C 1
ATOM 1035 O O . PHE A 1 133 ? -17.985 3.893 10.311 1.00 88.56 133 PHE A O 1
ATOM 1042 N N . SER A 1 134 ? -16.148 4.755 9.341 1.00 85.50 134 SER A N 1
ATOM 1043 C CA . SER A 1 134 ? -16.838 5.733 8.501 1.00 85.50 134 SER A CA 1
ATOM 1044 C C . SER A 1 134 ? -17.905 5.086 7.612 1.00 85.50 134 SER A C 1
ATOM 1046 O O . SER A 1 134 ? -17.732 3.978 7.091 1.00 85.50 134 SER A O 1
ATOM 1048 N N . ARG A 1 135 ? -19.014 5.799 7.412 1.00 85.1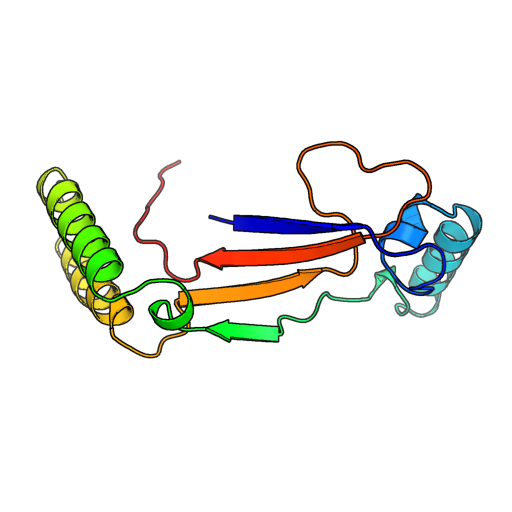9 135 ARG A N 1
ATOM 1049 C CA . ARG A 1 135 ? -20.107 5.433 6.504 1.00 85.19 135 ARG A CA 1
ATOM 1050 C C . ARG A 1 135 ? -20.437 6.634 5.625 1.00 85.19 135 ARG A C 1
ATOM 1052 O O . ARG A 1 135 ? -20.369 7.764 6.092 1.00 85.19 135 ARG A O 1
ATOM 1059 N N . GLY A 1 136 ? -20.768 6.379 4.364 1.00 84.25 136 GLY A N 1
ATOM 1060 C CA . GLY A 1 136 ? -21.228 7.398 3.421 1.00 84.25 136 GLY A CA 1
ATOM 1061 C C . GLY A 1 136 ? -22.677 7.152 3.009 1.00 84.25 136 GLY A C 1
ATOM 1062 O O . GLY A 1 136 ? -23.194 6.047 3.181 1.00 84.25 136 GLY A O 1
ATOM 1063 N N . ASN A 1 137 ? -23.313 8.175 2.452 1.00 83.50 137 ASN A N 1
ATOM 1064 C CA . ASN A 1 137 ? -24.568 8.080 1.714 1.00 83.50 137 ASN A CA 1
ATOM 1065 C C . ASN A 1 137 ? -24.365 8.627 0.287 1.00 83.50 137 ASN A C 1
ATOM 1067 O O . ASN A 1 137 ? -23.352 9.273 0.010 1.00 83.50 137 ASN A O 1
ATOM 1071 N N . LEU A 1 138 ? -25.292 8.298 -0.614 1.00 72.25 138 LEU A N 1
ATOM 1072 C CA . LEU A 1 138 ? -25.381 8.834 -1.976 1.00 72.25 138 LEU A CA 1
ATOM 1073 C C . LEU A 1 138 ? -26.659 9.659 -2.103 1.00 72.25 138 LEU A C 1
ATOM 1075 O O . LEU A 1 138 ? -27.672 9.230 -1.500 1.00 72.25 138 LEU A O 1
#

Sequence (138 aa):
MLVSTIYELKPGSSTENFDVLRNNATYAAAAAVQYNTTHDGILASMSSIFSFINLDLMANSSEIESMKAEFDREVALEKLSPLQKASYDIQKRWLKEKVGLVEIIPYPAYFGGVAPKANTSYITFIMAVQHPFSRGNL

Solvent-accessible surface area (backbone atoms only — not comparable to full-atom values): 8386 Å² total; per-residue (Å²): 106,76,48,67,51,78,41,81,51,62,89,84,77,67,93,87,41,62,33,46,54,75,58,30,65,70,58,33,53,50,44,52,54,42,30,76,74,71,65,36,63,76,82,60,58,73,77,59,80,74,44,65,36,45,55,72,84,80,41,54,74,68,56,54,52,50,52,48,55,51,49,55,56,56,54,71,75,51,91,72,52,77,66,55,50,55,51,49,63,53,56,61,49,48,80,80,43,94,71,35,46,33,34,43,32,60,36,57,19,79,73,69,98,63,88,75,68,85,82,57,46,30,42,18,43,35,38,34,52,71,73,68,87,77,83,86,87,133

Nearest PDB structures (foldseek):
  8xqw-assembly1_E  TM=2.513E-01  e=3.325E+00  Chlamydomonas reinhardtii